Protein AF-A0A353XYI6-F1 (afdb_monomer)

Structure (mmCIF, N/CA/C/O backbone):
data_AF-A0A353XYI6-F1
#
_entry.id   AF-A0A353XYI6-F1
#
loop_
_atom_site.group_PDB
_atom_site.id
_atom_site.type_symbol
_atom_site.label_atom_id
_atom_site.label_alt_id
_atom_site.label_comp_id
_atom_site.label_asym_id
_atom_site.label_entity_id
_atom_site.label_seq_id
_atom_site.pdbx_PDB_ins_code
_atom_site.Cartn_x
_atom_site.Cartn_y
_atom_site.Cartn_z
_atom_site.occupancy
_atom_site.B_iso_or_equiv
_atom_site.auth_seq_id
_atom_site.auth_comp_id
_atom_site.auth_asym_id
_atom_site.auth_atom_id
_atom_site.pdbx_PDB_model_num
ATOM 1 N N . VAL A 1 1 ? -16.295 -18.634 1.063 1.00 81.50 1 VAL A N 1
ATOM 2 C CA . VAL A 1 1 ? -17.727 -18.515 0.695 1.00 81.50 1 VAL A CA 1
ATOM 3 C C . VAL A 1 1 ? -18.170 -17.092 0.976 1.00 81.50 1 VAL A C 1
ATOM 5 O O . VAL A 1 1 ? -17.756 -16.551 1.992 1.00 81.50 1 VAL A O 1
ATOM 8 N N . GLY A 1 2 ? -18.954 -16.485 0.087 1.00 90.31 2 GLY A N 1
ATOM 9 C CA . GLY A 1 2 ? -19.609 -15.200 0.331 1.00 90.31 2 GLY A CA 1
ATOM 10 C C . GLY A 1 2 ? -21.108 -15.347 0.097 1.00 90.31 2 GLY A C 1
ATOM 11 O O . GLY A 1 2 ? -21.505 -15.998 -0.867 1.00 90.31 2 GLY A O 1
ATOM 12 N N . VAL A 1 3 ? -21.924 -14.779 0.985 1.00 91.31 3 VAL A N 1
ATOM 13 C CA . VAL A 1 3 ? -23.389 -14.780 0.870 1.00 91.31 3 VAL A CA 1
ATOM 14 C C . VAL A 1 3 ? -23.847 -13.362 0.584 1.00 91.31 3 VAL A C 1
ATOM 16 O O . VAL A 1 3 ? -23.466 -12.422 1.280 1.00 91.31 3 VAL A O 1
ATOM 19 N N . TRP A 1 4 ? -24.685 -13.215 -0.432 1.00 89.81 4 TRP A N 1
ATOM 20 C CA . TRP A 1 4 ? -25.329 -11.955 -0.760 1.00 89.81 4 TRP A CA 1
ATOM 21 C C . TRP A 1 4 ? -26.834 -12.171 -0.855 1.00 89.81 4 TRP A C 1
ATOM 23 O O . TRP A 1 4 ? -27.295 -13.144 -1.451 1.00 89.81 4 TRP A O 1
ATOM 33 N N . VAL A 1 5 ? -27.597 -11.248 -0.271 1.00 87.94 5 VAL A N 1
ATOM 34 C CA . VAL A 1 5 ? -29.059 -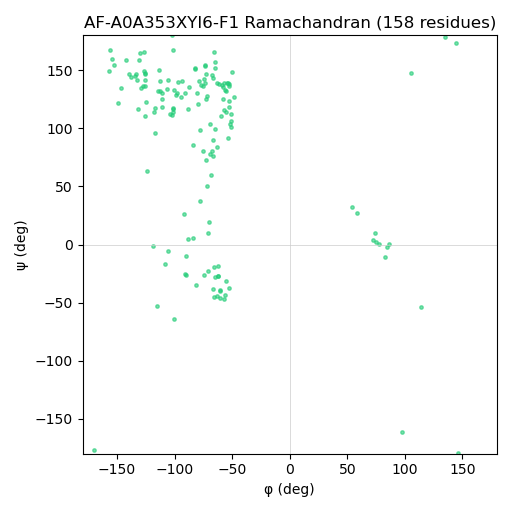11.251 -0.324 1.00 87.94 5 VAL A CA 1
ATOM 35 C C . VAL A 1 5 ? -29.517 -9.857 -0.716 1.00 87.94 5 VAL A C 1
ATOM 37 O O . VAL A 1 5 ? -29.292 -8.888 0.005 1.00 87.94 5 VAL A O 1
ATOM 40 N N . GLY A 1 6 ? -30.167 -9.743 -1.869 1.00 87.12 6 GLY A N 1
ATOM 41 C CA . GLY A 1 6 ? -30.616 -8.459 -2.386 1.00 87.12 6 GLY A CA 1
ATOM 42 C C . GLY A 1 6 ? -31.532 -8.606 -3.589 1.00 87.12 6 GLY A C 1
ATOM 43 O O . GLY A 1 6 ? -31.922 -9.710 -3.971 1.00 87.12 6 GLY A O 1
ATOM 44 N N . ARG A 1 7 ? -31.936 -7.471 -4.164 1.00 83.88 7 ARG A N 1
ATOM 45 C CA . ARG A 1 7 ? -32.665 -7.477 -5.434 1.00 83.88 7 ARG A CA 1
ATOM 46 C C . ARG A 1 7 ? -31.672 -7.684 -6.578 1.00 83.88 7 ARG A C 1
ATOM 48 O O . ARG A 1 7 ? -30.617 -7.052 -6.551 1.00 83.88 7 ARG A O 1
ATOM 55 N N . PRO A 1 8 ? -32.016 -8.470 -7.610 1.00 87.94 8 PRO A N 1
ATOM 56 C CA . PRO A 1 8 ? -31.135 -8.673 -8.760 1.00 87.94 8 PRO A CA 1
ATOM 57 C C . PRO A 1 8 ? -30.848 -7.376 -9.537 1.00 87.94 8 PRO A C 1
ATOM 59 O O . PRO A 1 8 ? -29.864 -7.310 -10.260 1.00 87.94 8 PRO A O 1
ATOM 62 N N . ASP A 1 9 ? -31.673 -6.335 -9.368 1.00 87.75 9 ASP A N 1
ATOM 63 C CA . ASP A 1 9 ? -31.487 -5.012 -9.979 1.00 87.75 9 ASP A CA 1
ATOM 64 C C . ASP A 1 9 ? -30.628 -4.040 -9.144 1.00 87.75 9 ASP A C 1
ATOM 66 O O . ASP A 1 9 ? -30.508 -2.871 -9.504 1.00 87.75 9 ASP A O 1
ATOM 70 N N . GLY A 1 10 ? -30.063 -4.484 -8.015 1.00 78.62 10 GLY A N 1
ATOM 71 C CA . GLY A 1 10 ? -29.143 -3.692 -7.191 1.00 78.62 10 GLY A CA 1
ATOM 72 C C . GLY A 1 10 ? -29.778 -2.549 -6.387 1.00 78.62 10 GLY A C 1
ATOM 73 O O . GLY A 1 10 ? -29.062 -1.810 -5.714 1.00 78.62 10 GLY A O 1
ATOM 74 N N . LYS A 1 11 ? -31.106 -2.381 -6.413 1.00 83.31 11 LYS A N 1
ATOM 75 C CA . LYS A 1 11 ? -31.780 -1.317 -5.650 1.00 83.31 11 LYS A CA 1
ATOM 76 C C . LYS A 1 11 ? -31.802 -1.608 -4.148 1.00 83.31 11 LYS A C 1
ATOM 78 O O . LYS A 1 11 ? -31.977 -2.753 -3.724 1.00 83.31 11 LYS A O 1
ATOM 83 N N . SER A 1 12 ? -31.730 -0.543 -3.346 1.00 77.56 12 SER A N 1
ATOM 84 C CA . SER A 1 12 ? -31.816 -0.615 -1.884 1.00 77.56 12 SER A CA 1
ATOM 85 C C . SER A 1 12 ? -33.112 -1.275 -1.405 1.00 77.56 12 SER A C 1
ATOM 87 O O . SER A 1 12 ? -34.200 -0.997 -1.916 1.00 77.56 12 SER A O 1
ATOM 89 N N . ARG A 1 13 ? -32.998 -2.118 -0.372 1.00 80.81 13 ARG A N 1
ATOM 90 C CA . ARG A 1 13 ? -34.124 -2.697 0.376 1.00 80.81 13 ARG A CA 1
ATOM 91 C C . ARG A 1 13 ? -34.051 -2.220 1.832 1.00 80.81 13 ARG A C 1
ATOM 93 O O . ARG A 1 13 ? -33.308 -2.808 2.617 1.00 80.81 13 ARG A O 1
ATOM 100 N N . PRO A 1 14 ? -34.781 -1.159 2.207 1.00 80.44 14 PRO A N 1
ATOM 101 C CA . PRO A 1 14 ? -34.821 -0.690 3.591 1.00 80.44 14 PRO A CA 1
ATOM 102 C C . PRO A 1 14 ? -35.195 -1.827 4.556 1.00 80.44 14 PRO A C 1
ATOM 104 O O . PRO A 1 14 ? -36.041 -2.662 4.233 1.00 80.44 14 PRO A O 1
ATOM 107 N N . GLY A 1 15 ? -34.525 -1.893 5.708 1.00 81.12 15 GLY A N 1
ATOM 108 C CA . GLY A 1 15 ? -34.733 -2.939 6.721 1.00 81.12 15 GLY A CA 1
ATOM 109 C C . GLY A 1 15 ? -34.155 -4.321 6.385 1.00 81.12 15 GLY A C 1
ATOM 110 O O . GLY A 1 15 ? -34.337 -5.245 7.164 1.00 81.12 15 GLY A O 1
ATOM 111 N N . ASN A 1 16 ? -33.471 -4.484 5.247 1.00 81.94 16 ASN A N 1
ATOM 112 C CA . ASN A 1 16 ? -32.814 -5.736 4.853 1.00 81.94 16 ASN A CA 1
ATOM 113 C C . ASN A 1 16 ? -31.328 -5.480 4.591 1.00 81.94 16 ASN A C 1
ATOM 115 O O . ASN A 1 16 ? -30.855 -5.583 3.456 1.00 81.94 16 ASN A O 1
ATOM 119 N N . ALA A 1 17 ? -30.598 -5.075 5.629 1.00 84.50 17 ALA A N 1
ATOM 120 C CA . ALA A 1 17 ? -29.159 -4.906 5.518 1.00 84.50 17 ALA A CA 1
ATOM 121 C C . ALA A 1 17 ? -28.463 -6.273 5.471 1.00 84.50 17 ALA A C 1
ATOM 123 O O . ALA A 1 17 ? -28.946 -7.263 6.024 1.00 84.50 17 ALA A O 1
ATOM 124 N N . GLY A 1 18 ? -27.277 -6.321 4.857 1.00 84.75 18 GLY A N 1
ATOM 125 C CA . GLY A 1 18 ? -26.467 -7.542 4.817 1.00 84.75 18 GLY A CA 1
ATOM 126 C C . GLY A 1 18 ? -26.174 -8.103 6.213 1.00 84.75 18 GLY A C 1
ATOM 127 O O . GLY A 1 18 ? -26.146 -9.316 6.381 1.00 84.75 18 GLY A O 1
ATOM 128 N N . ARG A 1 19 ? -26.058 -7.231 7.224 1.00 86.25 19 ARG A N 1
ATOM 129 C CA . ARG A 1 19 ? -25.893 -7.615 8.632 1.00 86.25 19 ARG A CA 1
ATOM 130 C C . ARG A 1 19 ? -27.062 -8.438 9.174 1.00 86.25 19 ARG A C 1
ATOM 132 O O . ARG A 1 19 ? -26.828 -9.370 9.931 1.00 86.25 19 ARG A O 1
ATOM 139 N N . ASP A 1 20 ? -28.287 -8.094 8.800 1.00 88.62 20 ASP A N 1
ATOM 140 C CA . ASP A 1 20 ? -29.487 -8.689 9.394 1.00 88.62 20 ASP A CA 1
ATOM 141 C C . ASP A 1 20 ? -29.948 -9.929 8.622 1.00 88.62 20 ASP A C 1
ATOM 143 O O . ASP A 1 20 ? -30.601 -10.802 9.184 1.00 88.62 20 ASP A O 1
ATOM 147 N N . VAL A 1 21 ? -29.602 -10.014 7.331 1.00 91.00 21 VAL A N 1
ATOM 148 C CA . VAL A 1 21 ? -30.107 -11.063 6.433 1.00 91.00 21 VAL A CA 1
ATOM 149 C C . VAL A 1 21 ? -29.003 -11.987 5.927 1.00 91.00 21 VAL A C 1
ATOM 151 O O . VAL A 1 21 ? -29.114 -13.203 6.039 1.00 91.00 21 VAL A O 1
ATOM 154 N N . ALA A 1 22 ? -27.930 -11.437 5.356 1.00 93.06 22 ALA A N 1
ATOM 155 C CA . ALA A 1 22 ? -26.883 -12.246 4.732 1.00 93.06 22 ALA A CA 1
ATOM 156 C C . ALA A 1 22 ? -25.886 -12.816 5.755 1.00 93.06 22 ALA A C 1
ATOM 158 O O . ALA A 1 22 ? -25.406 -13.932 5.573 1.00 93.06 22 ALA A O 1
ATOM 159 N N . ALA A 1 23 ? -25.579 -12.075 6.826 1.00 94.06 23 ALA A N 1
ATOM 160 C CA . ALA A 1 23 ? -24.582 -12.483 7.813 1.00 94.06 23 ALA A CA 1
ATOM 161 C C . ALA A 1 23 ? -24.982 -13.739 8.612 1.00 94.06 23 ALA A C 1
ATOM 163 O O . ALA A 1 23 ? -24.141 -14.630 8.698 1.00 94.06 23 ALA A O 1
ATOM 164 N N . PRO A 1 24 ? -26.224 -13.891 9.122 1.00 92.88 24 PRO A N 1
ATOM 165 C CA . PRO A 1 24 ? -26.633 -15.126 9.797 1.00 92.88 24 PRO A CA 1
ATOM 166 C C . PRO A 1 24 ? -26.478 -16.359 8.897 1.00 92.88 24 PRO A C 1
ATOM 168 O O . PRO A 1 24 ? -25.827 -17.321 9.285 1.00 92.88 24 PRO A O 1
ATOM 171 N N . LEU A 1 25 ? -26.945 -16.272 7.645 1.00 93.00 25 LEU A N 1
ATOM 172 C CA . LEU A 1 25 ? -26.813 -17.353 6.661 1.00 93.00 25 LEU A CA 1
ATOM 173 C C . LEU A 1 25 ? -25.351 -17.701 6.361 1.00 93.00 25 LEU A C 1
ATOM 175 O O . LEU A 1 25 ? -25.008 -18.867 6.186 1.00 93.00 25 LEU A O 1
ATOM 179 N N . LEU A 1 26 ? -24.478 -16.692 6.275 1.00 94.50 26 LEU A N 1
ATOM 180 C CA . LEU A 1 26 ? -23.047 -16.922 6.114 1.00 94.50 26 LEU A CA 1
ATOM 181 C C . LEU A 1 26 ? -22.490 -17.711 7.301 1.00 94.50 26 LEU A C 1
ATOM 183 O O . LEU A 1 26 ? -21.746 -18.660 7.072 1.00 94.50 26 LEU A O 1
ATOM 187 N N . PHE A 1 27 ? -22.832 -17.333 8.536 1.00 92.12 27 PHE A N 1
ATOM 188 C CA . PHE A 1 27 ? -22.342 -18.016 9.733 1.00 92.12 27 PHE A CA 1
ATOM 189 C C . PHE A 1 27 ? -22.823 -19.464 9.801 1.00 92.12 27 PHE A C 1
ATOM 191 O O . PHE A 1 27 ? -21.981 -20.337 9.992 1.00 92.12 27 PHE A O 1
ATOM 198 N N . ASP A 1 28 ? -24.100 -19.722 9.512 1.00 93.81 28 ASP A N 1
ATOM 199 C CA . ASP A 1 28 ? -24.642 -21.083 9.428 1.00 93.81 28 ASP A CA 1
ATOM 200 C C . ASP A 1 28 ? -23.852 -21.928 8.414 1.00 93.81 28 ASP A C 1
ATOM 202 O O . ASP A 1 28 ? -23.470 -23.060 8.689 1.00 93.81 28 ASP A O 1
ATOM 206 N N . ILE A 1 29 ? -23.529 -21.370 7.239 1.00 92.25 29 ILE A N 1
ATOM 207 C CA . ILE A 1 29 ? -22.743 -22.079 6.216 1.00 92.25 29 ILE A CA 1
ATOM 208 C C . ILE A 1 29 ? -21.30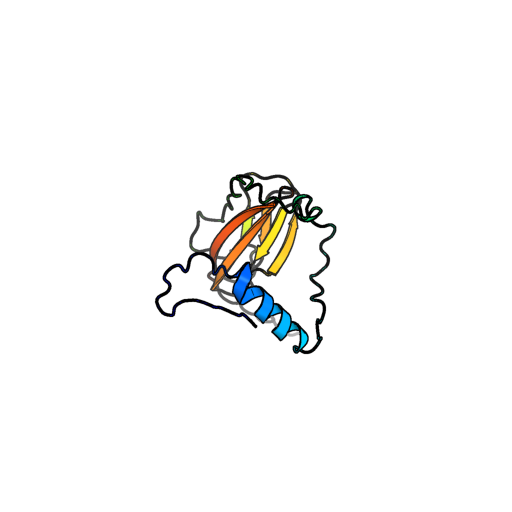6 -22.335 6.683 1.00 92.25 29 ILE A C 1
ATOM 210 O O . ILE A 1 29 ? -20.747 -23.392 6.384 1.00 92.25 29 ILE A O 1
ATOM 214 N N . LEU A 1 30 ? -20.694 -21.385 7.397 1.00 89.75 30 LEU A N 1
ATOM 215 C CA . LEU A 1 30 ? -19.334 -21.540 7.914 1.00 89.75 30 LEU A CA 1
ATOM 216 C C . LEU A 1 30 ? -19.221 -22.705 8.911 1.00 89.75 30 LEU A C 1
ATOM 218 O O . LEU A 1 30 ? -18.147 -23.298 8.979 1.00 89.75 30 LEU A O 1
ATOM 222 N N . GLU A 1 31 ? -20.293 -23.072 9.623 1.00 89.56 31 GLU A N 1
ATOM 223 C CA . GLU A 1 31 ? -20.310 -2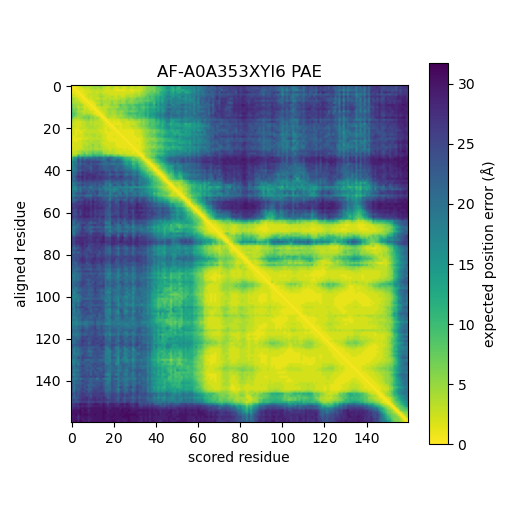4.241 10.522 1.00 89.56 31 GLU A CA 1
ATOM 224 C C . GLU A 1 31 ? -20.144 -25.574 9.778 1.00 89.56 31 GLU A C 1
ATOM 226 O O . GLU A 1 31 ? -19.601 -26.531 10.330 1.00 89.56 31 GLU A O 1
ATOM 231 N N . PHE A 1 32 ? -20.565 -25.638 8.512 1.00 90.56 32 PHE A N 1
ATOM 232 C CA . PHE A 1 32 ? -20.453 -26.839 7.678 1.00 90.56 32 PHE A CA 1
ATOM 233 C C . PHE A 1 32 ? -19.147 -26.915 6.886 1.00 90.56 32 PHE A C 1
ATOM 235 O O . PHE A 1 32 ? -18.859 -27.944 6.269 1.00 90.56 32 PHE A O 1
ATOM 242 N N . LEU A 1 33 ? -18.357 -25.839 6.856 1.00 86.38 33 LEU A N 1
ATOM 243 C CA . LEU A 1 33 ? -17.072 -25.861 6.170 1.00 86.38 33 LEU A CA 1
ATOM 244 C C . LEU A 1 33 ? -16.046 -26.654 6.992 1.00 86.38 33 LEU A C 1
ATOM 246 O O . LEU A 1 33 ? -16.032 -26.560 8.221 1.00 86.38 33 LEU A O 1
ATOM 250 N N . PRO A 1 34 ? -15.155 -27.423 6.337 1.00 81.69 34 PRO A N 1
ATOM 251 C CA . PRO A 1 34 ? -14.113 -28.155 7.039 1.00 81.69 34 PRO A CA 1
ATOM 252 C C . PRO A 1 34 ? -13.290 -27.194 7.901 1.00 81.69 34 PRO A C 1
ATOM 254 O O . PRO A 1 34 ? -12.832 -26.151 7.435 1.00 81.69 34 PRO A O 1
ATOM 257 N N . SER A 1 35 ? -13.06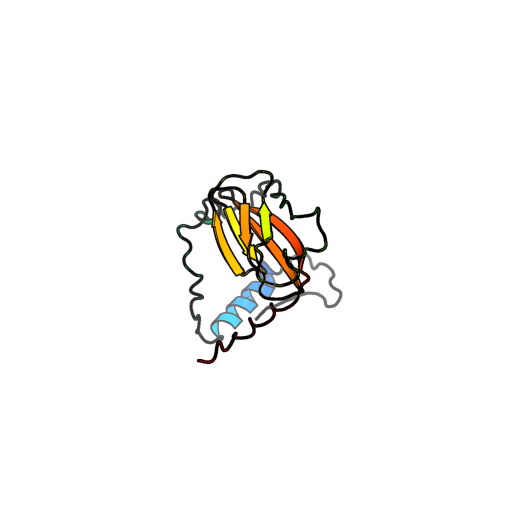4 -27.571 9.160 1.00 67.81 35 SER A N 1
ATOM 258 C CA . SER A 1 35 ? -12.366 -26.779 10.183 1.00 67.81 35 SER A CA 1
ATOM 259 C C . SER A 1 35 ? -10.857 -26.631 9.943 1.00 67.81 35 SER A C 1
ATOM 261 O O . SER A 1 35 ? -10.115 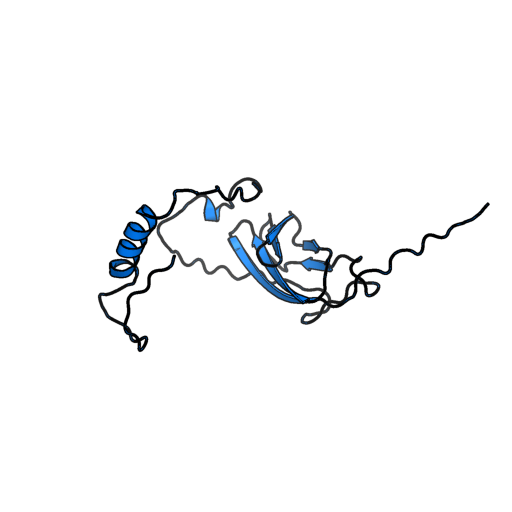-26.261 10.855 1.00 67.81 35 SER A O 1
ATOM 263 N N . GLY A 1 36 ? -10.403 -26.852 8.706 1.00 60.88 36 GLY A N 1
ATOM 264 C CA . GLY A 1 36 ? -9.058 -26.585 8.217 1.00 60.88 36 GLY A CA 1
ATOM 265 C C . GLY A 1 36 ? -8.778 -25.088 8.143 1.00 60.88 36 GLY A C 1
ATOM 266 O O . GLY A 1 36 ? -8.457 -24.553 7.088 1.00 60.88 36 GLY A O 1
ATOM 267 N N . ARG A 1 37 ? -8.866 -24.396 9.281 1.00 57.84 37 ARG A N 1
ATOM 268 C CA . ARG A 1 37 ? -8.019 -23.239 9.528 1.00 57.84 37 ARG A CA 1
ATOM 269 C C . ARG A 1 37 ? -6.613 -23.793 9.663 1.00 57.84 37 ARG A C 1
ATOM 271 O O . ARG A 1 37 ? -6.106 -23.968 10.770 1.00 57.84 37 ARG A O 1
ATOM 278 N N . GLU A 1 38 ? -5.974 -24.053 8.531 1.00 57.53 38 GLU A N 1
ATOM 279 C CA . GLU A 1 38 ? -4.552 -23.783 8.467 1.00 57.53 38 GLU A CA 1
ATOM 280 C C . GLU A 1 38 ? -4.451 -22.337 8.938 1.00 57.53 38 GLU A C 1
ATOM 282 O O . GLU A 1 38 ? -4.958 -21.419 8.287 1.00 57.53 38 GLU A O 1
ATOM 287 N N . ARG A 1 39 ? -4.014 -22.139 10.191 1.00 52.38 39 ARG A N 1
ATOM 288 C CA . ARG A 1 39 ? -3.737 -20.789 10.655 1.00 52.38 39 ARG A CA 1
ATOM 289 C C . ARG A 1 39 ? -2.761 -20.296 9.616 1.00 52.38 39 ARG A C 1
ATOM 291 O O . ARG A 1 39 ? -1.673 -20.856 9.527 1.00 52.38 39 ARG A O 1
ATOM 298 N N . MET A 1 40 ? -3.166 -19.301 8.833 1.00 48.84 40 MET A N 1
ATOM 299 C CA . MET A 1 40 ? -2.204 -18.463 8.154 1.00 48.84 40 MET A CA 1
ATOM 300 C C . MET A 1 40 ? -1.262 -18.029 9.264 1.00 48.84 40 MET A C 1
ATOM 302 O O . MET A 1 40 ? -1.601 -17.193 10.104 1.00 48.84 40 MET A O 1
ATOM 306 N N . THR A 1 41 ? -0.107 -18.675 9.330 1.00 52.75 41 THR A N 1
ATOM 307 C CA . THR A 1 41 ? 1.049 -18.134 10.001 1.00 52.75 41 THR A CA 1
ATOM 308 C C . THR A 1 41 ? 1.442 -16.980 9.109 1.00 52.75 41 THR A C 1
ATOM 310 O O . THR A 1 41 ? 2.326 -17.105 8.267 1.00 52.75 41 THR A O 1
ATOM 313 N N . ALA A 1 42 ? 0.708 -15.870 9.234 1.00 56.03 42 ALA A N 1
ATOM 314 C CA . ALA A 1 42 ? 1.250 -14.592 8.844 1.00 56.03 42 ALA A CA 1
ATOM 315 C C . ALA A 1 42 ? 2.628 -14.553 9.511 1.00 56.03 42 ALA A C 1
ATOM 317 O O . ALA A 1 42 ? 2.711 -14.873 10.709 1.00 56.03 42 ALA A O 1
ATOM 318 N N . PRO A 1 43 ? 3.710 -14.294 8.761 1.00 57.44 43 PRO A N 1
ATOM 319 C CA . PRO A 1 43 ? 5.010 -14.180 9.385 1.00 57.44 43 PRO A CA 1
ATOM 320 C C . PRO A 1 43 ? 4.857 -13.162 10.520 1.00 57.44 43 PRO A C 1
ATOM 322 O O . PRO A 1 43 ? 4.305 -12.078 10.332 1.00 57.44 43 PRO A O 1
ATOM 325 N N . TRP A 1 44 ? 5.191 -13.572 11.740 1.00 56.06 44 TRP A N 1
ATOM 326 C CA . TRP A 1 44 ? 5.017 -12.723 12.910 1.00 56.06 44 TRP A CA 1
ATOM 327 C C . TRP A 1 44 ? 6.032 -11.582 12.811 1.00 56.06 44 TRP A C 1
ATOM 329 O O . TRP A 1 44 ? 7.214 -11.787 13.068 1.00 56.06 44 TRP A O 1
ATOM 339 N N . TYR A 1 45 ? 5.579 -10.386 12.432 1.00 61.25 45 TYR A N 1
ATOM 340 C CA . TYR A 1 45 ? 6.427 -9.193 12.283 1.00 61.25 45 TYR A CA 1
ATOM 341 C C . TYR A 1 45 ? 6.508 -8.334 13.563 1.00 61.25 45 TYR A C 1
ATOM 343 O O . TYR A 1 45 ? 6.781 -7.141 13.496 1.00 61.25 45 TYR A O 1
ATOM 351 N N . GLY A 1 46 ? 6.310 -8.931 14.742 1.00 65.69 46 GLY A N 1
ATOM 352 C CA . GLY A 1 46 ? 6.308 -8.225 16.029 1.00 65.69 46 GLY A CA 1
ATOM 353 C C . GLY A 1 46 ? 4.902 -7.874 16.518 1.00 65.69 46 GLY A C 1
ATOM 354 O O . GLY A 1 46 ? 3.918 -8.489 16.105 1.00 65.69 46 GLY A O 1
ATOM 355 N N . ASP A 1 47 ? 4.807 -6.925 17.448 1.00 67.12 47 ASP A N 1
ATOM 356 C CA . ASP A 1 47 ? 3.519 -6.530 18.017 1.00 67.12 47 ASP A CA 1
ATOM 357 C C . ASP A 1 47 ? 2.628 -5.832 16.984 1.00 67.12 47 ASP A C 1
ATOM 359 O O . ASP A 1 47 ? 3.094 -5.011 16.193 1.00 67.12 47 ASP A O 1
ATOM 363 N N . ALA A 1 48 ? 1.315 -6.056 17.088 1.00 63.81 48 ALA A N 1
ATOM 364 C CA . ALA A 1 48 ? 0.336 -5.304 16.315 1.00 63.81 48 ALA A CA 1
ATOM 365 C C . ALA A 1 48 ? 0.544 -3.779 16.492 1.00 63.81 48 ALA A C 1
ATOM 367 O O . ALA A 1 48 ? 0.746 -3.318 17.630 1.00 63.81 48 ALA A O 1
ATOM 368 N N . PRO A 1 49 ? 0.474 -2.984 15.404 1.00 66.62 49 PRO A N 1
ATOM 369 C CA . PRO A 1 49 ? 0.441 -1.525 15.477 1.00 66.62 49 PRO A CA 1
ATOM 370 C C . PRO A 1 49 ? -0.623 -1.047 16.467 1.00 66.62 49 PRO A C 1
ATOM 372 O O . PRO A 1 49 ? -1.657 -1.696 16.627 1.00 66.62 49 PRO A O 1
ATOM 375 N N . GLN A 1 50 ? -0.393 0.091 17.129 1.00 64.00 50 GLN A N 1
ATOM 376 C CA . GLN A 1 50 ? -1.253 0.581 18.221 1.00 64.00 50 GLN A CA 1
ATOM 377 C C . GLN A 1 50 ? -2.736 0.661 17.821 1.00 64.00 50 GLN A C 1
ATOM 379 O O . GLN A 1 50 ? -3.602 0.290 18.608 1.00 64.00 50 GLN A O 1
ATOM 384 N N . ALA A 1 51 ? -3.023 1.051 16.577 1.00 59.94 51 ALA A N 1
ATOM 385 C CA . ALA A 1 51 ? -4.385 1.134 16.047 1.00 59.94 51 ALA A CA 1
ATOM 386 C C . ALA A 1 51 ? -5.113 -0.221 15.930 1.00 59.94 51 ALA A C 1
ATOM 388 O O . ALA A 1 51 ? -6.333 -0.246 15.848 1.00 59.94 51 ALA A O 1
ATOM 389 N N . LEU A 1 52 ? -4.381 -1.339 15.921 1.00 66.19 52 LEU A N 1
ATOM 390 C CA . LEU A 1 52 ? -4.925 -2.700 15.834 1.00 66.19 52 LEU A CA 1
ATOM 391 C C . LEU A 1 52 ? -4.865 -3.450 17.172 1.00 66.19 52 LEU A C 1
ATOM 393 O O . LEU A 1 52 ? -5.392 -4.557 17.275 1.00 66.19 52 LEU A O 1
ATOM 397 N N . ARG A 1 53 ? -4.242 -2.869 18.209 1.00 63.16 53 ARG A N 1
ATOM 398 C CA . ARG A 1 53 ? -4.222 -3.451 19.564 1.00 63.16 53 ARG A CA 1
ATOM 399 C C . ARG A 1 53 ? -5.585 -3.368 20.251 1.00 63.16 53 ARG A C 1
ATOM 401 O O . ARG A 1 53 ? -5.860 -4.163 21.146 1.00 63.16 53 ARG A O 1
ATOM 408 N N . TYR A 1 54 ? -6.434 -2.442 19.811 1.00 56.75 54 TYR A N 1
ATOM 409 C CA . TYR A 1 54 ? -7.769 -2.226 20.347 1.00 56.75 54 TYR A CA 1
ATOM 410 C C . TYR A 1 54 ? -8.790 -2.301 19.211 1.00 56.75 54 TYR A C 1
ATOM 412 O O . TYR A 1 54 ? -8.855 -1.420 18.360 1.00 56.75 54 TYR A O 1
ATOM 420 N N . PHE A 1 55 ? -9.610 -3.352 19.2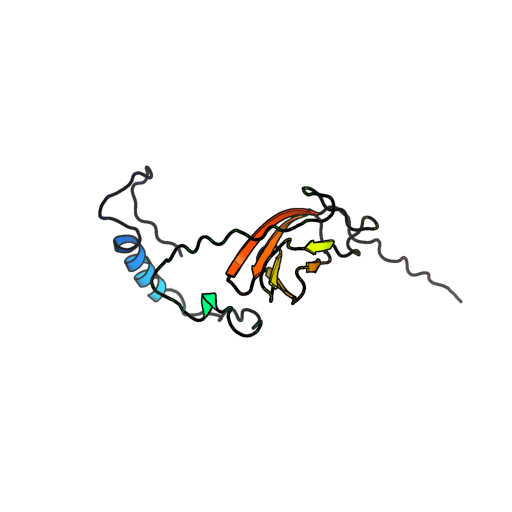04 1.00 49.00 55 PHE A N 1
ATOM 421 C CA . PHE A 1 55 ? -10.859 -3.351 18.443 1.00 49.00 55 PHE A CA 1
ATOM 422 C C . PHE A 1 55 ? -11.867 -2.477 19.197 1.00 49.00 55 PHE A C 1
ATOM 424 O O . PHE A 1 55 ? -12.701 -2.987 19.945 1.00 49.00 55 PHE A O 1
ATOM 431 N N . GLU A 1 56 ? -11.777 -1.154 19.053 1.00 53.66 56 GLU A N 1
ATOM 432 C CA . GLU A 1 56 ? -12.872 -0.297 19.499 1.00 53.66 56 GLU A CA 1
ATOM 433 C C . GLU A 1 56 ? -14.044 -0.458 18.528 1.00 53.66 56 GLU A C 1
ATOM 435 O O . GLU A 1 56 ? -13.922 -0.287 17.318 1.00 53.66 56 GLU A O 1
ATOM 440 N N . THR A 1 57 ? -15.215 -0.805 19.058 1.00 52.06 57 THR A N 1
ATOM 441 C CA . THR A 1 57 ? -16.460 -0.972 18.291 1.00 52.06 57 THR A CA 1
ATOM 442 C C . THR A 1 57 ? -17.042 0.353 17.779 1.00 52.06 57 THR A C 1
ATOM 444 O O . THR A 1 57 ? -18.175 0.386 17.300 1.00 52.06 57 THR A O 1
ATOM 447 N N . GLY A 1 58 ? -16.295 1.451 17.891 1.00 47.72 58 GLY A N 1
ATOM 448 C CA . GLY A 1 58 ? -16.623 2.752 17.335 1.00 47.72 58 GLY A CA 1
ATOM 449 C C . GLY A 1 58 ? -15.770 3.004 16.103 1.00 47.72 58 GLY A C 1
ATOM 450 O O . GLY A 1 58 ? -14.563 3.192 16.210 1.00 47.72 58 GLY A O 1
ATOM 451 N N . VAL A 1 59 ? -16.396 3.040 14.927 1.00 46.81 59 VAL A N 1
ATOM 452 C CA . VAL A 1 59 ? -15.765 3.593 13.725 1.00 46.81 59 VAL A CA 1
ATOM 453 C C . VAL A 1 59 ? -15.716 5.113 13.893 1.00 46.81 59 VAL A C 1
ATOM 455 O O . VAL A 1 59 ? -16.478 5.852 13.277 1.00 46.81 59 VAL A O 1
ATOM 458 N N . GLU A 1 60 ? -14.836 5.593 14.768 1.00 49.81 60 GLU A N 1
ATOM 459 C CA . GLU A 1 60 ? -14.296 6.939 14.638 1.00 49.81 60 GLU A CA 1
ATOM 460 C C . GLU A 1 60 ? -13.496 6.903 13.339 1.00 49.81 60 GLU A C 1
ATOM 462 O O . GLU A 1 60 ? -12.402 6.340 13.268 1.00 49.81 60 GLU A O 1
ATOM 467 N N . HIS A 1 61 ? -14.104 7.411 12.268 1.00 49.66 61 HIS A N 1
ATOM 468 C CA . HIS A 1 61 ? -13.478 7.577 10.965 1.00 49.66 61 HIS A CA 1
ATOM 469 C C . HIS A 1 61 ? -12.382 8.634 11.142 1.00 49.66 61 HIS A C 1
ATOM 471 O O . HIS A 1 61 ? -12.561 9.809 10.823 1.00 49.66 61 HIS A O 1
ATOM 477 N N . ARG A 1 62 ? -11.258 8.244 11.753 1.00 53.78 62 ARG A N 1
ATOM 478 C CA . ARG A 1 62 ? -10.103 9.114 11.910 1.00 53.78 62 ARG A CA 1
ATOM 479 C C . ARG A 1 62 ? -9.746 9.536 10.494 1.00 53.78 62 ARG A C 1
ATOM 481 O O . ARG A 1 62 ? -9.446 8.685 9.660 1.00 53.78 62 ARG A O 1
ATOM 488 N N . SER A 1 63 ? -9.854 10.832 10.199 1.00 50.59 63 SER A N 1
ATOM 489 C CA . SER A 1 63 ? -9.338 11.405 8.956 1.00 50.59 63 SER A CA 1
ATOM 490 C C . SER A 1 63 ? -7.827 11.219 8.964 1.00 50.59 63 SER A C 1
ATOM 492 O O . SER A 1 63 ? -7.065 12.073 9.414 1.00 50.59 63 SER A O 1
ATOM 494 N N . LEU A 1 64 ? -7.402 10.038 8.538 1.00 65.19 64 LEU A N 1
ATOM 495 C CA . LEU A 1 64 ? -6.024 9.675 8.315 1.00 65.19 64 LEU A CA 1
ATOM 496 C C . LEU A 1 64 ? -5.670 10.310 6.977 1.00 65.19 64 LEU A C 1
ATOM 498 O O . LEU A 1 64 ? -6.041 9.797 5.925 1.00 65.19 64 LEU A O 1
ATOM 502 N N . VAL A 1 65 ? -5.017 11.474 7.015 1.00 78.75 65 VAL A N 1
ATOM 503 C CA . VAL A 1 65 ? -4.379 12.019 5.813 1.00 78.75 65 VAL A CA 1
ATOM 504 C C . VAL A 1 65 ? -3.470 10.910 5.268 1.00 78.75 65 VAL A C 1
ATOM 506 O O . VAL A 1 65 ? -2.586 10.466 6.010 1.00 78.75 65 VAL A O 1
ATOM 509 N N . PRO A 1 66 ? -3.708 10.410 4.041 1.00 85.69 66 PRO A N 1
ATOM 510 C CA . PRO A 1 66 ? -2.987 9.256 3.532 1.00 85.69 66 PRO A CA 1
ATOM 511 C C . PRO A 1 66 ? -1.518 9.604 3.322 1.00 85.69 66 PRO A C 1
ATOM 513 O O . PRO A 1 66 ? -1.174 10.712 2.892 1.00 85.69 66 PRO A O 1
ATOM 516 N N . LEU A 1 67 ? -0.656 8.634 3.601 1.00 90.44 67 LEU A N 1
ATOM 517 C CA . LEU A 1 67 ? 0.768 8.742 3.332 1.00 90.44 67 LEU A CA 1
ATOM 518 C C . LEU A 1 67 ? 0.982 8.870 1.820 1.00 90.44 67 LEU A C 1
ATOM 520 O O . LEU A 1 67 ? 0.335 8.189 1.025 1.00 90.44 67 LEU A O 1
ATOM 524 N N . GLN A 1 68 ? 1.901 9.742 1.414 1.00 92.94 68 GLN A N 1
ATOM 525 C CA . GLN A 1 68 ? 2.238 9.926 0.004 1.00 92.94 68 GLN A CA 1
ATOM 526 C C . GLN A 1 68 ? 3.541 9.191 -0.293 1.00 92.94 68 GLN A C 1
ATOM 528 O O . GLN A 1 68 ? 4.595 9.552 0.239 1.00 92.94 68 GLN A O 1
ATOM 533 N N . ILE A 1 69 ? 3.457 8.154 -1.129 1.00 92.44 69 ILE A N 1
ATOM 534 C CA . ILE A 1 69 ? 4.629 7.412 -1.597 1.00 92.44 69 ILE A CA 1
ATOM 535 C C . ILE A 1 69 ? 5.290 8.208 -2.722 1.00 92.44 69 ILE A C 1
ATOM 537 O O . ILE A 1 69 ? 4.692 8.455 -3.769 1.00 92.44 69 ILE A O 1
ATOM 541 N N . THR A 1 70 ? 6.554 8.557 -2.525 1.00 92.81 70 THR A N 1
ATOM 542 C CA . THR A 1 70 ? 7.422 9.095 -3.566 1.00 92.81 70 THR A CA 1
ATOM 543 C C . THR A 1 70 ? 8.106 7.939 -4.285 1.00 92.81 70 THR A C 1
ATOM 545 O O . THR A 1 70 ? 8.895 7.188 -3.703 1.00 92.81 70 THR A O 1
ATOM 548 N N . VAL A 1 71 ? 7.796 7.819 -5.572 1.00 85.50 71 VAL A N 1
ATOM 549 C CA . VAL A 1 71 ? 8.338 6.809 -6.483 1.00 85.50 71 VAL A CA 1
ATOM 550 C C . VAL A 1 71 ? 9.559 7.381 -7.222 1.00 85.50 71 VAL A C 1
ATOM 552 O O . VAL A 1 71 ? 9.526 8.552 -7.620 1.00 85.50 71 VAL A O 1
ATOM 555 N N . PRO A 1 72 ? 10.630 6.595 -7.455 1.00 74.88 72 PRO A N 1
ATOM 556 C CA . PRO A 1 72 ? 11.747 7.026 -8.294 1.00 74.88 72 PRO A CA 1
ATOM 557 C C . PRO A 1 72 ? 11.286 7.514 -9.674 1.00 74.88 72 PRO A C 1
ATOM 559 O O . PRO A 1 72 ? 10.423 6.908 -10.300 1.00 74.88 72 PRO A O 1
ATOM 562 N N . GLY A 1 73 ? 11.868 8.605 -10.174 1.00 71.62 73 GLY A N 1
ATOM 563 C CA . GLY A 1 73 ? 11.615 9.070 -11.545 1.00 71.62 73 GLY A CA 1
ATOM 564 C C . GLY A 1 73 ? 10.255 9.740 -11.796 1.00 71.62 73 GLY A C 1
ATOM 565 O O . GLY A 1 73 ? 9.940 10.011 -12.948 1.00 71.62 73 GLY A O 1
ATOM 566 N N . GLY A 1 74 ? 9.460 10.046 -10.763 1.00 65.38 74 GLY A N 1
ATOM 567 C CA . GLY A 1 74 ? 8.254 10.882 -10.904 1.00 65.38 74 GLY A CA 1
ATOM 568 C C . GLY A 1 74 ? 6.962 10.151 -11.296 1.00 65.38 74 GLY A C 1
ATOM 569 O O . GLY A 1 74 ? 5.915 10.790 -11.350 1.00 65.38 74 GLY A O 1
ATOM 570 N N . GLY A 1 75 ? 7.004 8.826 -11.475 1.00 67.38 75 GLY A N 1
ATOM 571 C CA . GLY A 1 75 ? 5.818 7.961 -11.538 1.00 67.38 75 GLY A CA 1
ATOM 572 C C . GLY A 1 75 ? 5.425 7.451 -12.931 1.00 67.38 75 GLY A C 1
ATOM 573 O O . GLY A 1 75 ? 5.614 8.111 -13.948 1.00 67.38 75 GLY A O 1
ATOM 574 N N . GLY A 1 76 ? 4.863 6.236 -12.945 1.00 70.75 76 GLY A N 1
ATOM 575 C CA . GLY A 1 76 ? 4.296 5.541 -14.106 1.00 70.75 76 GLY A CA 1
ATOM 576 C C . GLY A 1 76 ? 5.067 4.280 -14.492 1.00 70.75 76 GLY A C 1
ATOM 577 O O . GLY A 1 76 ? 4.485 3.200 -14.575 1.00 70.75 76 GLY A O 1
ATOM 578 N N . ARG A 1 77 ? 6.381 4.405 -14.695 1.00 86.75 77 ARG A N 1
ATOM 579 C CA . ARG A 1 77 ? 7.213 3.330 -15.246 1.00 86.75 77 ARG A CA 1
ATOM 580 C C . ARG A 1 77 ? 8.639 3.405 -14.702 1.00 86.75 77 ARG A C 1
ATOM 582 O O . ARG A 1 77 ? 9.313 4.421 -14.850 1.00 86.75 77 ARG A O 1
ATOM 589 N N . LEU A 1 78 ? 9.085 2.338 -14.056 1.00 84.69 78 LEU A N 1
ATOM 590 C CA . LEU A 1 78 ? 10.374 2.210 -13.394 1.00 84.69 78 LEU A CA 1
ATOM 591 C C . LEU A 1 78 ? 11.290 1.315 -14.215 1.00 84.69 78 LEU A C 1
ATOM 593 O O . LEU A 1 78 ? 10.892 0.235 -14.636 1.00 84.69 78 LEU A O 1
ATOM 597 N N . HIS A 1 79 ? 12.530 1.758 -14.388 1.00 86.69 79 HIS A N 1
ATOM 598 C CA . HIS A 1 79 ? 13.575 0.989 -15.049 1.00 86.69 79 HIS A CA 1
ATOM 599 C C . HIS A 1 79 ? 14.693 0.731 -14.033 1.00 86.69 79 HIS A C 1
ATOM 601 O O . HIS A 1 79 ? 15.328 1.692 -13.584 1.00 86.69 79 HIS A O 1
ATOM 607 N N . PRO A 1 80 ? 14.940 -0.529 -13.638 1.00 84.50 80 PRO A N 1
ATOM 608 C CA . PRO A 1 80 ? 16.111 -0.896 -12.858 1.00 84.50 80 PRO A CA 1
ATOM 609 C C . PRO A 1 80 ? 17.388 -0.422 -13.559 1.00 84.50 80 PRO A C 1
ATOM 611 O O . PRO A 1 80 ? 17.528 -0.519 -14.782 1.00 84.50 80 PRO A O 1
ATOM 614 N N . ALA A 1 81 ? 18.337 0.105 -12.7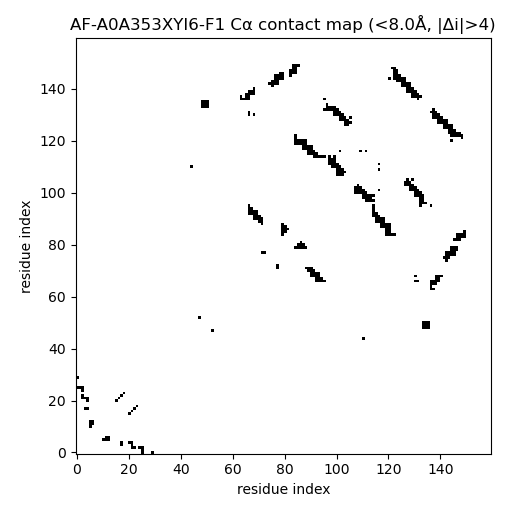85 1.00 82.38 81 ALA A N 1
ATOM 615 C CA . ALA A 1 81 ? 19.628 0.506 -13.328 1.00 82.38 81 ALA A CA 1
ATOM 616 C C . ALA A 1 81 ? 20.328 -0.692 -13.998 1.00 82.38 81 ALA A C 1
ATOM 618 O O . ALA A 1 81 ? 20.342 -1.793 -13.456 1.00 82.38 81 ALA A O 1
ATOM 619 N N . GLY A 1 82 ? 20.905 -0.474 -15.182 1.00 80.06 82 GLY A N 1
ATOM 620 C CA . GLY A 1 82 ? 21.530 -1.537 -15.978 1.00 80.06 82 GLY A CA 1
ATOM 621 C C . GLY A 1 82 ? 20.565 -2.333 -16.867 1.00 80.06 82 GLY A C 1
ATOM 622 O O . GLY A 1 82 ? 21.026 -3.180 -17.622 1.00 80.06 82 GLY A O 1
ATOM 623 N N . GLY A 1 83 ? 19.256 -2.051 -16.828 1.00 80.50 83 GLY A N 1
ATOM 624 C CA . GLY A 1 83 ? 18.268 -2.638 -17.746 1.00 80.50 83 GLY A CA 1
ATOM 625 C C . GLY A 1 83 ? 17.849 -4.074 -17.420 1.00 80.50 83 GLY A C 1
ATOM 626 O O . GLY A 1 83 ? 17.007 -4.634 -18.119 1.00 80.50 83 GLY A O 1
ATOM 627 N N . CYS A 1 84 ? 18.387 -4.656 -16.349 1.00 85.81 84 CYS A N 1
ATOM 628 C CA . CYS A 1 84 ? 17.990 -5.967 -15.859 1.00 85.81 84 CYS A CA 1
ATOM 629 C C . CYS A 1 84 ? 17.689 -5.945 -14.357 1.00 85.81 84 CYS A C 1
ATOM 631 O O . CYS A 1 84 ? 18.032 -4.994 -13.649 1.00 85.81 84 CYS A O 1
ATOM 633 N N . PHE A 1 85 ? 17.034 -6.993 -13.865 1.00 88.00 85 PHE A N 1
ATOM 634 C CA . PHE A 1 85 ? 16.564 -7.137 -12.481 1.00 88.00 85 PHE A CA 1
ATOM 635 C C . PHE A 1 85 ? 17.684 -7.373 -11.436 1.00 88.00 85 PHE A C 1
ATOM 637 O O . PHE A 1 85 ? 17.616 -8.295 -10.631 1.00 88.00 85 PHE A O 1
ATOM 644 N N . SER A 1 86 ? 18.736 -6.546 -11.437 1.00 84.88 86 SER A N 1
ATOM 645 C CA . SER A 1 86 ? 19.844 -6.568 -10.460 1.00 84.88 86 SER A CA 1
ATOM 646 C C . SER A 1 86 ? 19.984 -5.278 -9.650 1.00 84.88 86 SER A C 1
ATOM 648 O O . SER A 1 86 ? 20.890 -5.155 -8.826 1.00 84.88 86 SER A O 1
ATOM 650 N N . ALA A 1 87 ? 19.135 -4.282 -9.905 1.00 87.56 87 ALA A N 1
ATOM 651 C CA . ALA A 1 87 ? 19.191 -2.985 -9.246 1.00 87.56 87 ALA A CA 1
ATOM 652 C C . ALA A 1 87 ? 17.953 -2.749 -8.382 1.00 87.56 87 ALA A C 1
ATOM 654 O O . ALA A 1 87 ? 16.818 -2.908 -8.832 1.00 87.56 87 ALA A O 1
ATOM 655 N N . ALA A 1 88 ? 18.182 -2.318 -7.142 1.00 90.19 88 ALA A N 1
ATOM 656 C CA . ALA A 1 88 ? 17.106 -2.011 -6.215 1.00 90.19 88 ALA A CA 1
ATOM 657 C C . ALA A 1 88 ? 16.426 -0.672 -6.545 1.00 90.19 88 ALA A C 1
ATOM 659 O O . ALA A 1 88 ? 17.085 0.344 -6.776 1.00 90.19 88 ALA A O 1
ATOM 660 N N . LEU A 1 89 ? 15.099 -0.671 -6.484 1.00 91.12 89 LEU A N 1
ATOM 661 C CA . LEU A 1 89 ? 14.236 0.500 -6.535 1.00 91.12 89 LEU A CA 1
ATOM 662 C C . LEU A 1 89 ? 13.994 0.992 -5.104 1.00 91.12 89 LEU A C 1
ATOM 664 O O . LEU A 1 89 ? 13.663 0.203 -4.217 1.00 91.12 89 LEU A O 1
ATOM 668 N N . GLN A 1 90 ? 14.180 2.291 -4.861 1.00 92.94 90 GLN A N 1
ATOM 669 C CA . GLN A 1 90 ? 13.961 2.886 -3.542 1.00 92.94 90 GLN A CA 1
ATOM 670 C C . GLN A 1 90 ? 12.617 3.607 -3.488 1.00 92.94 90 GLN A C 1
ATOM 672 O O . GLN A 1 90 ? 12.437 4.630 -4.142 1.00 92.94 90 GLN A O 1
ATOM 677 N N . PHE A 1 91 ? 11.708 3.135 -2.647 1.00 94.06 91 PHE A N 1
ATOM 678 C CA . PHE A 1 91 ? 10.451 3.824 -2.370 1.00 94.06 91 PHE A CA 1
ATOM 679 C C . PHE A 1 91 ? 10.591 4.632 -1.085 1.00 94.06 91 PHE A C 1
ATOM 681 O O . PHE A 1 91 ? 11.224 4.173 -0.134 1.00 94.06 91 PHE A O 1
ATOM 688 N N . SER A 1 92 ? 10.025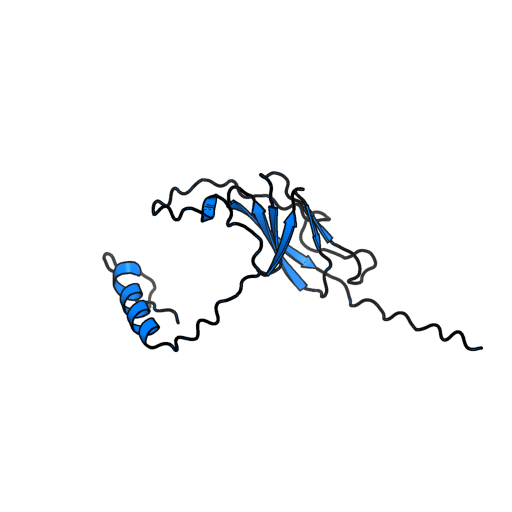 5.839 -1.060 1.00 95.06 92 SER A N 1
ATOM 689 C CA . SER A 1 92 ? 10.059 6.716 0.117 1.00 95.06 92 SER A CA 1
ATOM 690 C C . SER A 1 92 ? 8.669 7.245 0.448 1.00 95.06 92 SER A C 1
ATOM 692 O O . SER A 1 92 ? 7.807 7.290 -0.422 1.00 95.06 92 SER A O 1
ATOM 694 N N . VAL A 1 93 ? 8.455 7.682 1.684 1.00 95.25 93 VAL A N 1
ATOM 695 C CA . VAL A 1 93 ? 7.252 8.410 2.109 1.00 95.25 93 VAL A CA 1
ATOM 696 C C . VAL A 1 93 ? 7.638 9.844 2.460 1.00 95.25 93 VAL A C 1
ATOM 698 O O . VAL A 1 93 ? 8.693 10.072 3.048 1.00 95.25 93 VAL A O 1
ATOM 701 N N . SER A 1 94 ? 6.808 10.823 2.099 1.00 90.25 94 SER A N 1
ATOM 702 C CA . SER A 1 94 ? 7.089 12.240 2.381 1.00 90.25 94 SER A CA 1
ATOM 703 C C . SER A 1 94 ? 6.882 12.647 3.848 1.00 90.25 94 SER A C 1
ATOM 705 O O . SER A 1 94 ? 7.502 13.604 4.306 1.00 90.25 94 SER A O 1
ATOM 707 N N . ALA A 1 95 ? 6.022 11.938 4.580 1.00 89.81 95 ALA A N 1
ATOM 708 C CA . ALA A 1 95 ? 5.693 12.175 5.985 1.00 89.81 95 ALA A CA 1
ATOM 709 C C . ALA A 1 95 ? 5.168 10.881 6.631 1.00 89.81 95 ALA A C 1
ATOM 711 O O . ALA A 1 95 ? 4.844 9.939 5.916 1.00 89.81 95 ALA A O 1
ATOM 712 N N . GLY A 1 96 ? 5.054 10.835 7.958 1.00 91.62 96 GLY A N 1
ATOM 713 C CA . GLY A 1 96 ? 4.549 9.672 8.694 1.00 91.62 96 GLY A CA 1
ATOM 714 C C . GLY A 1 96 ? 5.262 9.486 10.031 1.00 91.62 96 GLY A C 1
ATOM 715 O O . GLY A 1 96 ? 6.239 10.183 10.310 1.00 91.62 96 GLY A O 1
ATOM 716 N N . ASP A 1 97 ? 4.786 8.538 10.840 1.00 93.19 97 ASP A N 1
ATOM 717 C CA . ASP A 1 97 ? 5.373 8.222 12.147 1.00 93.19 97 ASP A CA 1
ATOM 718 C C . ASP A 1 97 ? 5.918 6.780 12.159 1.00 93.19 97 ASP A C 1
ATOM 720 O O . ASP A 1 97 ? 5.139 5.837 12.002 1.00 93.19 97 ASP A O 1
ATOM 724 N N . PRO A 1 98 ? 7.234 6.561 12.348 1.00 93.19 98 PRO A N 1
ATOM 725 C CA . PRO A 1 98 ? 7.809 5.218 12.340 1.00 93.19 98 PRO A CA 1
ATOM 726 C C . PRO A 1 98 ? 7.303 4.349 13.513 1.00 93.19 98 PRO A C 1
ATOM 728 O O . PRO A 1 98 ? 6.944 4.886 14.564 1.00 93.19 98 PRO A O 1
ATOM 731 N N . PRO A 1 99 ? 7.348 3.007 13.396 1.00 94.94 99 PRO A N 1
ATOM 732 C CA . PRO A 1 99 ? 7.858 2.247 12.251 1.00 94.94 99 PRO A CA 1
ATOM 733 C C . PRO A 1 99 ? 6.944 2.270 11.020 1.00 94.94 99 PRO A C 1
ATOM 735 O O . PRO A 1 99 ? 5.728 2.397 11.132 1.00 94.94 99 PRO A O 1
ATOM 738 N N . TYR A 1 100 ? 7.556 2.090 9.849 1.00 94.81 100 TYR A N 1
ATOM 739 C CA . TYR A 1 100 ? 6.885 1.918 8.563 1.00 94.81 100 TYR A CA 1
ATOM 740 C C . TYR A 1 100 ? 6.856 0.440 8.178 1.00 94.81 100 TYR A C 1
ATOM 742 O O . TYR A 1 100 ? 7.886 -0.229 8.235 1.00 94.81 100 TYR A O 1
ATOM 750 N N . TYR A 1 101 ? 5.699 -0.050 7.747 1.00 95.38 101 TYR A N 1
ATOM 751 C CA . TYR A 1 101 ? 5.468 -1.414 7.278 1.00 95.38 101 TYR A CA 1
ATOM 752 C C . TYR A 1 101 ? 5.196 -1.382 5.776 1.00 95.38 101 TYR A C 1
ATOM 754 O O . TYR A 1 101 ? 4.231 -0.752 5.339 1.00 95.38 101 TYR A O 1
ATOM 762 N N . TRP A 1 102 ? 6.047 -2.039 4.992 1.00 95.31 102 TRP A N 1
ATOM 763 C CA . TRP A 1 102 ? 6.003 -1.999 3.531 1.00 95.31 102 TRP A CA 1
ATOM 764 C C . TRP A 1 102 ? 5.462 -3.290 2.937 1.00 95.31 102 TRP A C 1
ATOM 766 O O . TRP A 1 102 ? 5.809 -4.381 3.393 1.00 95.31 102 TRP A O 1
ATOM 776 N N . PHE A 1 103 ? 4.676 -3.154 1.873 1.00 95.25 103 PHE A N 1
ATOM 777 C CA . PHE A 1 103 ? 4.075 -4.262 1.144 1.00 95.25 103 PHE A CA 1
ATOM 778 C C . PHE A 1 103 ? 4.241 -4.071 -0.363 1.00 95.25 103 PHE A C 1
ATOM 780 O O . PHE A 1 103 ? 4.150 -2.948 -0.867 1.00 95.25 103 PHE A O 1
ATOM 787 N N . ILE A 1 104 ? 4.425 -5.181 -1.074 1.00 94.56 104 ILE A N 1
ATOM 788 C CA . ILE A 1 104 ? 4.416 -5.251 -2.538 1.00 94.56 104 ILE A CA 1
ATOM 789 C C . ILE A 1 104 ? 3.387 -6.301 -2.942 1.00 94.56 104 ILE A C 1
ATOM 791 O O . ILE A 1 104 ? 3.479 -7.441 -2.504 1.00 94.56 104 ILE A O 1
ATOM 795 N N . ASN A 1 105 ? 2.391 -5.930 -3.748 1.00 94.81 105 ASN A N 1
ATOM 796 C CA . ASN A 1 105 ? 1.305 -6.819 -4.186 1.00 94.81 105 ASN A CA 1
ATOM 797 C C . ASN A 1 105 ? 0.566 -7.510 -3.022 1.00 94.81 105 ASN A C 1
ATOM 799 O O . ASN A 1 105 ? 0.103 -8.639 -3.141 1.00 94.81 105 ASN A O 1
ATOM 803 N N . GLY A 1 106 ? 0.469 -6.824 -1.880 1.00 90.62 106 GLY A N 1
ATOM 804 C CA . GLY A 1 106 ? -0.127 -7.359 -0.652 1.00 90.62 106 GLY A CA 1
ATOM 805 C C . GLY A 1 106 ? 0.810 -8.229 0.194 1.00 90.62 106 GLY A C 1
ATOM 806 O O . GLY A 1 106 ? 0.489 -8.482 1.352 1.00 90.62 106 GLY A O 1
ATOM 807 N N . GLU A 1 107 ? 1.978 -8.615 -0.324 1.00 93.06 107 GLU A N 1
ATOM 808 C CA . GLU A 1 107 ? 2.983 -9.373 0.422 1.00 93.06 107 GLU A CA 1
ATOM 809 C C . GLU A 1 107 ? 3.811 -8.439 1.324 1.00 93.06 107 GLU A C 1
ATOM 811 O O . GLU A 1 107 ? 4.303 -7.406 0.851 1.00 93.06 107 GLU A O 1
ATOM 816 N N . PRO A 1 108 ? 3.989 -8.761 2.619 1.00 90.12 108 PRO A N 1
ATOM 817 C CA . PRO A 1 108 ? 4.788 -7.958 3.540 1.00 90.12 108 PRO A CA 1
ATOM 818 C C . PRO A 1 108 ? 6.281 -8.087 3.227 1.00 90.12 108 PRO A C 1
ATOM 820 O O . PRO A 1 108 ? 6.825 -9.186 3.161 1.00 90.12 108 PRO A O 1
ATOM 823 N N . MET A 1 109 ? 6.964 -6.955 3.068 1.00 92.50 109 MET A N 1
ATOM 824 C CA . MET A 1 109 ? 8.379 -6.921 2.691 1.00 92.50 109 MET A CA 1
ATOM 825 C C . MET A 1 109 ? 9.286 -6.676 3.894 1.00 92.50 109 MET A C 1
ATOM 827 O O . MET A 1 109 ? 10.124 -7.506 4.244 1.00 92.50 109 MET A O 1
ATOM 831 N N . GLN A 1 110 ? 9.157 -5.503 4.516 1.00 89.69 110 GLN A N 1
ATOM 832 C CA . GLN A 1 110 ? 10.089 -5.048 5.543 1.00 89.69 110 GLN A CA 1
ATOM 833 C C . GLN A 1 110 ? 9.443 -4.008 6.462 1.00 89.69 110 GLN A C 1
ATOM 835 O O . GLN A 1 110 ? 8.611 -3.209 6.028 1.00 89.69 110 GLN A O 1
ATOM 840 N N . GLN A 1 111 ? 9.882 -3.991 7.722 1.00 94.19 111 GLN A N 1
ATOM 841 C CA . GLN A 1 111 ? 9.646 -2.893 8.654 1.00 94.19 111 GLN A CA 1
ATOM 842 C C . GLN A 1 111 ? 10.879 -1.980 8.703 1.00 94.19 111 GLN A C 1
ATOM 844 O O . GLN A 1 111 ? 11.995 -2.461 8.904 1.00 94.19 111 GLN A O 1
ATOM 849 N N . THR A 1 112 ? 10.694 -0.667 8.567 1.00 95.25 112 THR A N 1
ATOM 850 C CA . THR A 1 112 ? 11.786 0.319 8.601 1.00 95.25 112 THR A CA 1
ATOM 851 C C . THR A 1 112 ? 11.516 1.425 9.618 1.00 95.25 112 THR A C 1
ATOM 853 O O . THR A 1 112 ? 10.375 1.803 9.863 1.00 95.25 112 THR A O 1
ATOM 856 N N . GLN A 1 113 ? 12.579 1.976 10.212 1.00 95.19 113 GLN A N 1
ATOM 857 C CA . GLN A 1 113 ? 12.482 3.200 11.024 1.00 95.19 113 GLN A CA 1
ATOM 858 C C . GLN A 1 113 ? 12.684 4.462 10.181 1.00 95.19 113 GLN A C 1
ATOM 860 O O . GLN A 1 113 ? 12.178 5.528 10.521 1.00 95.19 113 GLN A O 1
ATOM 865 N N . GLN A 1 114 ? 13.416 4.354 9.068 1.00 96.44 114 GLN A N 1
ATOM 866 C CA . GLN A 1 114 ? 13.497 5.427 8.083 1.00 96.44 114 GLN A CA 1
ATOM 867 C C . GLN A 1 114 ? 12.279 5.383 7.144 1.00 96.44 114 GLN A C 1
ATOM 869 O O . GLN A 1 114 ? 11.773 4.291 6.867 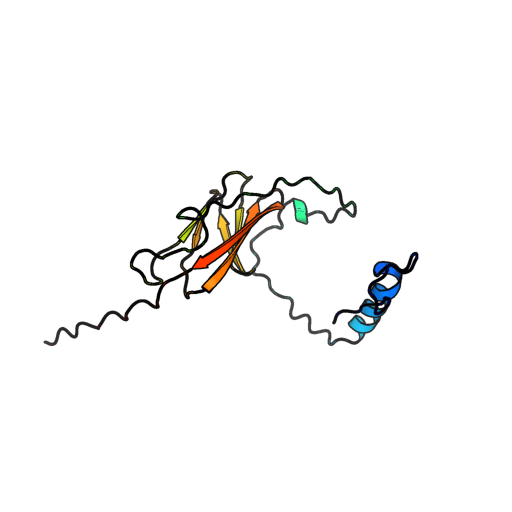1.00 96.44 114 GLN A O 1
ATOM 874 N N . PRO A 1 115 ? 11.838 6.532 6.594 1.00 96.06 115 PRO A N 1
ATOM 875 C CA . PRO A 1 115 ? 10.681 6.622 5.700 1.00 96.06 115 PRO A CA 1
ATOM 876 C C . PRO A 1 115 ? 11.012 6.159 4.271 1.00 96.06 115 PRO A C 1
ATOM 878 O O . PRO A 1 115 ? 10.584 6.771 3.298 1.00 96.06 115 PRO A O 1
ATOM 881 N N . HIS A 1 116 ? 11.835 5.123 4.121 1.00 95.75 116 HIS A N 1
ATOM 882 C CA . HIS A 1 116 ? 12.183 4.545 2.831 1.00 95.75 116 HIS A CA 1
ATOM 883 C C . HIS A 1 116 ? 12.546 3.069 2.962 1.00 95.75 116 HIS A C 1
ATOM 885 O O . HIS A 1 116 ? 13.034 2.634 4.004 1.00 95.75 116 HIS A O 1
ATOM 891 N N . PHE A 1 117 ? 12.373 2.325 1.873 1.00 93.81 117 PHE A N 1
ATOM 892 C CA . PHE A 1 117 ? 12.863 0.958 1.738 1.00 93.81 117 PHE A CA 1
ATOM 893 C C . PHE A 1 117 ? 13.375 0.705 0.320 1.00 93.81 117 PHE A C 1
ATOM 895 O O . PHE A 1 117 ? 13.044 1.432 -0.621 1.00 93.81 117 PHE A O 1
ATOM 902 N N . LYS A 1 118 ? 14.220 -0.316 0.175 1.00 93.75 118 LYS A N 1
ATOM 903 C CA . LYS A 1 118 ? 14.759 -0.751 -1.113 1.00 93.75 118 LYS A CA 1
ATOM 904 C C . LYS A 1 118 ? 14.200 -2.120 -1.454 1.00 93.75 118 LYS A C 1
ATOM 906 O O . LYS A 1 118 ? 14.248 -3.026 -0.628 1.00 93.75 118 LYS A O 1
ATOM 911 N N . TRP A 1 119 ? 13.726 -2.263 -2.681 1.00 93.00 119 TRP A N 1
ATOM 912 C CA . TRP A 1 119 ? 13.183 -3.506 -3.204 1.00 93.00 119 TRP A CA 1
ATOM 913 C C . TRP A 1 119 ? 13.825 -3.830 -4.539 1.00 93.00 119 TRP A C 1
ATOM 915 O O . TRP A 1 119 ? 13.976 -2.952 -5.386 1.00 93.00 119 TRP A O 1
ATOM 925 N N . MET A 1 120 ? 14.217 -5.083 -4.718 1.00 92.25 120 MET A N 1
ATOM 926 C CA . MET A 1 120 ? 14.766 -5.554 -5.978 1.00 92.25 120 MET A CA 1
ATOM 927 C C . MET A 1 120 ? 13.671 -6.327 -6.716 1.00 92.25 120 MET A C 1
ATOM 929 O O . MET A 1 120 ? 13.200 -7.325 -6.169 1.00 92.25 120 MET A O 1
ATOM 933 N N . PRO A 1 121 ? 13.244 -5.871 -7.906 1.00 92.06 121 PRO A N 1
ATOM 934 C CA . PRO A 1 121 ? 12.308 -6.631 -8.719 1.00 92.06 121 PRO A CA 1
ATOM 935 C C . PRO A 1 121 ? 12.944 -7.942 -9.171 1.00 92.06 121 PRO A C 1
ATOM 937 O O . PRO A 1 121 ? 14.157 -8.015 -9.344 1.00 92.06 121 PRO A O 1
ATOM 940 N N . ASP A 1 122 ? 12.116 -8.952 -9.391 1.00 89.62 122 ASP A N 1
ATOM 941 C CA . ASP A 1 122 ? 12.485 -10.242 -9.981 1.00 89.62 122 ASP A CA 1
ATOM 942 C C . ASP A 1 122 ? 11.935 -10.412 -11.410 1.00 89.62 122 ASP A C 1
ATOM 944 O O . ASP A 1 122 ? 12.397 -11.266 -12.169 1.00 89.62 122 ASP A O 1
ATOM 948 N N . SER A 1 123 ? 10.953 -9.588 -11.778 1.00 89.62 123 SER A N 1
ATOM 949 C CA . SER A 1 123 ? 10.196 -9.661 -13.019 1.00 89.62 123 SER A CA 1
ATOM 950 C C . SER A 1 123 ? 9.635 -8.291 -13.419 1.00 89.62 123 SER A C 1
ATOM 952 O O . SER A 1 123 ? 9.515 -7.375 -12.601 1.00 89.62 123 SER A O 1
ATOM 954 N N . ALA A 1 124 ? 9.302 -8.149 -14.706 1.00 91.94 124 ALA A N 1
ATOM 955 C CA . ALA A 1 124 ? 8.596 -6.982 -15.225 1.00 91.94 124 ALA A CA 1
ATOM 956 C C . ALA A 1 124 ? 7.090 -7.118 -14.984 1.00 91.94 124 ALA A C 1
ATOM 958 O O . ALA A 1 124 ? 6.539 -8.220 -15.000 1.00 91.94 124 ALA A O 1
ATOM 959 N N . GLY A 1 125 ? 6.412 -5.981 -14.850 1.00 92.19 125 GLY A N 1
ATOM 960 C CA . GLY A 1 125 ? 4.965 -5.922 -14.689 1.00 92.19 125 GLY A CA 1
ATOM 961 C C . GLY A 1 125 ? 4.514 -4.782 -13.789 1.00 92.19 125 GLY A C 1
ATOM 962 O O . GLY A 1 125 ? 5.315 -3.999 -13.280 1.00 92.19 125 GLY A O 1
ATOM 963 N N . GLN A 1 126 ? 3.202 -4.684 -13.601 1.00 93.50 126 GLN A N 1
ATOM 964 C CA . GLN A 1 126 ? 2.632 -3.763 -12.630 1.00 93.50 126 GLN A CA 1
ATOM 965 C C . GLN A 1 126 ? 2.790 -4.315 -11.215 1.00 93.50 126 GLN A C 1
ATOM 967 O O . GLN A 1 126 ? 2.532 -5.494 -10.971 1.00 93.50 126 GLN A O 1
ATOM 972 N N . ILE A 1 127 ? 3.160 -3.436 -10.289 1.00 93.69 127 ILE A N 1
ATOM 973 C CA . ILE A 1 127 ? 3.163 -3.720 -8.858 1.00 93.69 127 ILE A CA 1
ATOM 974 C C . ILE A 1 127 ? 2.341 -2.680 -8.102 1.00 93.69 127 ILE A C 1
ATOM 976 O O . ILE A 1 127 ? 2.323 -1.497 -8.458 1.00 93.69 127 ILE A O 1
ATOM 980 N N . ASP A 1 128 ? 1.721 -3.130 -7.019 1.00 94.00 128 ASP A N 1
ATOM 981 C CA . ASP A 1 128 ? 1.064 -2.290 -6.029 1.00 94.00 128 ASP A CA 1
ATOM 982 C C . ASP A 1 128 ? 1.960 -2.165 -4.796 1.00 94.00 128 ASP A C 1
ATOM 984 O O . ASP A 1 128 ? 2.178 -3.126 -4.056 1.00 94.00 128 ASP A O 1
ATOM 988 N N . VAL A 1 129 ? 2.484 -0.964 -4.567 1.00 94.12 129 VAL A N 1
ATOM 989 C CA . VAL A 1 129 ? 3.286 -0.631 -3.388 1.00 94.12 129 VAL A CA 1
ATOM 990 C C . VAL A 1 129 ? 2.369 -0.035 -2.335 1.00 94.12 129 VAL A C 1
ATOM 992 O O . VAL A 1 129 ? 1.667 0.942 -2.606 1.00 94.12 129 VAL A O 1
ATOM 995 N N . ARG A 1 130 ? 2.396 -0.582 -1.119 1.00 95.62 130 ARG A N 1
ATOM 996 C CA . ARG A 1 130 ? 1.681 -0.022 0.033 1.00 95.62 130 ARG A CA 1
ATOM 997 C C . ARG A 1 130 ? 2.630 0.197 1.200 1.00 95.62 130 ARG A C 1
ATOM 999 O O . ARG A 1 130 ? 3.570 -0.567 1.407 1.00 95.62 130 ARG A O 1
ATOM 1006 N N . VAL A 1 131 ? 2.354 1.235 1.976 1.00 95.31 131 VAL A N 1
ATOM 1007 C CA . VAL A 1 131 ? 3.029 1.519 3.240 1.00 95.31 131 VAL A CA 1
ATOM 1008 C C . VAL A 1 131 ? 2.003 1.845 4.314 1.00 95.31 131 VAL A C 1
ATOM 1010 O O . VAL A 1 131 ? 1.013 2.520 4.036 1.00 95.31 131 VAL A O 1
ATOM 1013 N N . MET A 1 132 ? 2.254 1.381 5.532 1.00 94.12 132 MET A N 1
ATOM 1014 C CA . MET A 1 132 ? 1.503 1.750 6.729 1.00 94.12 132 MET A CA 1
ATOM 1015 C C . MET A 1 132 ? 2.469 2.261 7.798 1.00 94.12 132 MET A C 1
ATOM 1017 O O . MET A 1 132 ? 3.561 1.718 7.937 1.00 94.12 132 MET A O 1
ATOM 1021 N N . ASP A 1 133 ? 2.087 3.286 8.553 1.00 92.31 133 ASP A N 1
ATOM 1022 C CA . ASP A 1 133 ? 2.889 3.806 9.667 1.00 92.31 133 ASP A CA 1
ATOM 1023 C C . ASP A 1 133 ? 2.370 3.344 11.045 1.00 92.31 133 ASP A C 1
ATOM 1025 O O . ASP A 1 133 ? 1.376 2.619 11.148 1.00 92.31 133 ASP A O 1
ATOM 1029 N N . ALA A 1 134 ? 3.025 3.756 12.134 1.00 88.75 134 ALA A N 1
ATOM 1030 C CA . ALA A 1 134 ? 2.642 3.361 13.495 1.00 88.75 134 ALA A CA 1
ATOM 1031 C C . ALA A 1 134 ? 1.232 3.824 13.904 1.00 88.75 134 ALA A C 1
ATOM 1033 O O . ALA A 1 134 ? 0.587 3.195 14.750 1.00 88.75 134 ALA A O 1
ATOM 1034 N N . GLY A 1 135 ? 0.768 4.926 13.309 1.00 84.94 135 GLY A N 1
ATOM 1035 C CA . GLY A 1 135 ? -0.565 5.491 13.494 1.00 84.94 135 GLY A CA 1
ATOM 1036 C C . GLY A 1 135 ? -1.633 4.853 12.606 1.00 84.94 135 GLY A C 1
ATOM 1037 O O . GLY A 1 135 ? -2.766 5.334 12.611 1.00 84.94 135 GLY A O 1
ATOM 1038 N N . ALA A 1 136 ? -1.282 3.800 11.858 1.00 83.25 136 ALA A N 1
ATOM 1039 C CA . ALA A 1 136 ? -2.116 3.135 10.861 1.00 83.25 136 ALA A CA 1
ATOM 1040 C C . ALA A 1 136 ? -2.613 4.053 9.735 1.00 83.25 136 ALA A C 1
ATOM 1042 O O . ALA A 1 136 ? -3.647 3.790 9.124 1.00 83.25 136 ALA A O 1
ATOM 1043 N N . ARG A 1 137 ? -1.872 5.122 9.420 1.00 88.88 137 ARG A N 1
ATOM 1044 C CA . ARG A 1 137 ? -2.063 5.823 8.146 1.00 88.88 137 ARG A CA 1
ATOM 1045 C C . ARG A 1 137 ? -1.491 4.958 7.039 1.00 88.88 137 ARG A C 1
ATOM 1047 O O . ARG A 1 137 ? -0.405 4.402 7.193 1.00 88.88 137 ARG A O 1
ATOM 1054 N N . GLU A 1 138 ? -2.197 4.894 5.919 1.00 91.06 138 GLU A N 1
ATOM 1055 C CA . GLU A 1 138 ? -1.767 4.136 4.749 1.00 91.06 138 GLU A CA 1
ATOM 1056 C C . GLU A 1 138 ? -1.441 5.058 3.575 1.00 91.06 138 GLU A C 1
ATOM 1058 O O . GLU A 1 138 ? -2.026 6.131 3.416 1.00 91.06 138 GLU A O 1
ATOM 1063 N N . GLY A 1 139 ? -0.511 4.613 2.738 1.00 92.19 139 GLY A N 1
ATOM 1064 C CA . GLY A 1 139 ? -0.235 5.168 1.419 1.00 92.19 139 GLY A CA 1
ATOM 1065 C C . GLY A 1 139 ? -0.118 4.047 0.402 1.00 92.19 139 GLY A C 1
ATOM 1066 O O . GLY A 1 139 ? 0.355 2.960 0.735 1.00 92.19 139 GLY A O 1
ATOM 1067 N N . ALA A 1 140 ? -0.540 4.301 -0.834 1.00 92.75 140 ALA A N 1
ATOM 1068 C CA . ALA A 1 140 ? -0.474 3.325 -1.913 1.00 92.75 140 ALA A CA 1
ATOM 1069 C C . ALA A 1 140 ? -0.060 3.979 -3.234 1.00 92.75 140 ALA A C 1
ATOM 1071 O O . ALA A 1 140 ? -0.407 5.130 -3.502 1.00 92.75 140 ALA A O 1
ATOM 1072 N N . ALA A 1 141 ? 0.663 3.229 -4.060 1.00 91.56 141 ALA A N 1
ATOM 1073 C CA . ALA A 1 141 ? 1.031 3.616 -5.413 1.00 91.56 141 ALA A CA 1
ATOM 1074 C C . ALA A 1 141 ? 1.088 2.379 -6.316 1.00 91.56 141 ALA A C 1
ATOM 1076 O O . ALA A 1 141 ? 1.691 1.373 -5.949 1.00 91.56 141 ALA A O 1
ATOM 1077 N N . ALA A 1 142 ? 0.505 2.481 -7.509 1.00 92.25 142 ALA A N 1
ATOM 1078 C CA . ALA A 1 142 ? 0.656 1.489 -8.566 1.00 92.25 142 ALA A CA 1
ATOM 1079 C C . ALA A 1 142 ? 1.724 1.966 -9.555 1.00 92.25 142 ALA A C 1
ATOM 1081 O O . ALA A 1 142 ? 1.671 3.107 -10.025 1.00 92.25 142 ALA A O 1
ATOM 1082 N N . VAL A 1 143 ? 2.701 1.115 -9.866 1.00 91.88 143 VAL A N 1
ATOM 1083 C CA . VAL A 1 143 ? 3.805 1.450 -10.779 1.00 91.88 143 VAL A CA 1
ATOM 1084 C C . VAL A 1 143 ? 4.091 0.289 -11.718 1.00 91.88 143 VAL A C 1
ATOM 1086 O O . VAL A 1 143 ? 3.995 -0.871 -11.328 1.00 91.88 143 VAL A O 1
ATOM 1089 N N . TRP A 1 144 ? 4.453 0.592 -12.963 1.00 92.81 144 TRP A N 1
ATOM 1090 C CA . TRP A 1 144 ? 4.953 -0.414 -13.893 1.00 92.81 144 TRP A CA 1
ATOM 1091 C C . TRP A 1 144 ? 6.463 -0.565 -13.724 1.00 92.81 144 TRP A C 1
ATOM 1093 O O . TRP A 1 144 ? 7.162 0.441 -13.647 1.00 92.81 144 TRP A O 1
ATOM 1103 N N . VAL A 1 145 ? 6.981 -1.785 -13.685 1.00 92.38 145 VAL A N 1
ATOM 1104 C CA . VAL A 1 145 ? 8.418 -2.076 -13.696 1.00 92.38 145 VAL A CA 1
ATOM 1105 C C . VAL A 1 145 ? 8.765 -2.722 -15.027 1.00 92.38 145 VAL A C 1
ATOM 1107 O O . VAL A 1 145 ? 8.171 -3.728 -15.408 1.00 92.38 145 VAL A O 1
ATOM 1110 N N . ASP A 1 146 ? 9.726 -2.135 -15.729 1.00 89.31 146 ASP A N 1
ATOM 1111 C CA . ASP A 1 146 ? 10.311 -2.693 -16.943 1.00 89.31 146 ASP A CA 1
ATOM 1112 C C . ASP A 1 146 ? 11.660 -3.341 -16.660 1.00 89.31 146 ASP A C 1
ATOM 1114 O O . ASP A 1 146 ? 12.269 -3.132 -15.612 1.00 89.31 146 ASP A O 1
ATOM 1118 N N . GLY A 1 147 ? 12.150 -4.100 -17.631 1.00 84.12 147 GLY A N 1
ATOM 1119 C CA . GLY A 1 147 ? 13.457 -4.735 -17.591 1.00 84.12 147 GLY A CA 1
ATOM 1120 C C . GLY A 1 147 ? 13.381 -6.178 -18.051 1.00 84.12 147 GLY A C 1
ATOM 1121 O O . GLY A 1 147 ? 12.313 -6.703 -18.370 1.00 84.12 147 GLY A O 1
ATOM 1122 N N . GLU A 1 148 ? 14.542 -6.813 -18.071 1.00 85.12 148 GLU A N 1
ATOM 1123 C CA . GLU A 1 148 ? 14.686 -8.218 -18.427 1.00 85.12 148 GLU A CA 1
ATOM 1124 C C . GLU A 1 148 ? 15.443 -8.978 -17.335 1.00 85.12 148 GLU A C 1
ATOM 1126 O O . GLU A 1 148 ? 16.090 -8.398 -16.454 1.00 85.12 148 GLU A O 1
ATOM 1131 N N . ALA A 1 149 ? 15.378 -10.308 -17.389 1.00 84.62 149 ALA A N 1
ATOM 1132 C CA . ALA A 1 149 ? 16.253 -11.134 -16.571 1.00 84.62 149 ALA A CA 1
ATOM 1133 C C . ALA A 1 149 ? 17.714 -10.816 -16.911 1.00 84.62 149 ALA A C 1
ATOM 1135 O O . ALA A 1 149 ? 18.071 -10.678 -18.082 1.00 84.62 149 ALA A O 1
ATOM 1136 N N . CYS A 1 150 ? 18.568 -10.705 -15.894 1.00 83.88 150 CYS A N 1
ATOM 1137 C CA . CYS A 1 150 ? 19.971 -10.412 -16.146 1.00 83.88 150 CYS A CA 1
ATOM 1138 C C . CYS A 1 150 ? 20.615 -11.528 -16.979 1.00 83.88 150 CYS A C 1
ATOM 1140 O O . CYS A 1 150 ? 20.354 -12.712 -16.724 1.00 83.88 150 CYS A O 1
ATOM 1142 N N . PRO A 1 151 ? 21.455 -11.177 -17.969 1.00 82.19 151 PRO A N 1
ATOM 1143 C CA . PRO A 1 151 ? 22.191 -12.173 -18.724 1.00 82.19 151 PRO A CA 1
ATOM 1144 C C . PRO A 1 151 ? 23.006 -13.022 -17.749 1.00 82.19 151 PRO A C 1
ATOM 1146 O O . PRO A 1 151 ? 23.664 -12.496 -16.850 1.00 82.19 151 PRO A O 1
ATOM 1149 N N . ARG A 1 152 ? 22.948 -14.349 -17.909 1.00 77.06 152 ARG A N 1
ATOM 1150 C CA . ARG A 1 152 ? 23.817 -15.248 -17.144 1.00 77.06 152 ARG A CA 1
ATOM 1151 C C . ARG A 1 152 ? 25.255 -14.849 -17.451 1.00 77.06 152 ARG A C 1
ATOM 1153 O O . ARG A 1 152 ? 25.611 -14.794 -18.628 1.00 77.06 152 ARG A O 1
ATOM 1160 N N . GLU A 1 153 ? 26.057 -14.557 -16.426 1.00 67.12 153 GLU A N 1
ATOM 1161 C CA . GLU A 1 153 ? 27.494 -14.355 -16.608 1.00 67.12 153 GLU A CA 1
ATOM 1162 C C . GLU A 1 153 ? 28.027 -15.558 -17.384 1.00 67.12 153 GLU A C 1
ATOM 1164 O O . GLU A 1 153 ? 27.970 -16.693 -16.905 1.00 67.12 153 GLU A O 1
ATOM 1169 N N . ALA A 1 154 ? 28.466 -15.324 -18.624 1.00 57.84 154 ALA A N 1
ATOM 1170 C CA . ALA A 1 154 ? 29.126 -16.350 -19.402 1.00 57.84 154 ALA A CA 1
ATOM 1171 C C . ALA A 1 154 ? 30.350 -16.747 -18.587 1.00 57.84 154 ALA A C 1
ATOM 1173 O O . ALA A 1 154 ? 31.258 -15.934 -18.398 1.00 57.84 154 ALA A O 1
ATOM 1174 N N . SER A 1 155 ? 30.325 -17.961 -18.039 1.00 56.88 155 SER A N 1
ATOM 1175 C CA . SER A 1 155 ? 31.444 -18.541 -17.323 1.00 56.88 155 SER A CA 1
ATOM 1176 C C . SER A 1 155 ? 32.647 -18.402 -18.244 1.00 56.88 155 SER A C 1
ATOM 1178 O O . SER A 1 155 ? 32.719 -19.061 -19.280 1.00 56.88 155 SER A O 1
ATOM 1180 N N . ARG A 1 156 ? 33.562 -17.480 -17.928 1.00 58.06 156 ARG A N 1
ATOM 1181 C CA . ARG A 1 156 ? 34.873 -17.471 -18.564 1.00 58.06 156 ARG A CA 1
ATOM 1182 C C . ARG A 1 156 ? 35.560 -18.736 -18.077 1.00 58.06 156 ARG A C 1
ATOM 1184 O O . ARG A 1 156 ? 36.210 -18.729 -17.034 1.00 58.06 156 ARG A O 1
ATOM 1191 N N . GLU A 1 157 ? 35.367 -19.820 -18.824 1.00 53.22 157 GLU A N 1
ATOM 1192 C CA . GLU A 1 157 ? 36.294 -20.941 -18.870 1.00 53.22 157 GLU A CA 1
ATOM 1193 C C . GLU A 1 157 ? 37.658 -20.350 -19.212 1.00 53.22 157 GLU A C 1
ATOM 1195 O O . GLU A 1 157 ? 38.011 -20.118 -20.366 1.00 53.22 157 GLU A O 1
ATOM 1200 N N . THR A 1 158 ? 38.410 -20.024 -18.169 1.00 57.44 158 THR A N 1
ATOM 1201 C CA . THR A 1 158 ? 39.836 -19.779 -18.297 1.00 57.44 158 THR A CA 1
ATOM 1202 C C . THR A 1 158 ? 40.442 -21.175 -18.235 1.00 57.44 158 THR A C 1
ATOM 1204 O O . THR A 1 158 ? 40.694 -21.706 -17.157 1.00 57.44 158 THR A O 1
ATOM 1207 N N . GLY A 1 159 ? 40.486 -21.825 -19.402 1.00 55.75 159 GLY A N 1
ATOM 1208 C CA . GLY A 1 159 ? 41.244 -23.056 -19.620 1.00 55.75 159 GLY A CA 1
ATOM 1209 C C . GLY A 1 159 ? 42.755 -22.805 -19.498 1.00 55.75 159 GLY A C 1
ATOM 1210 O O . GLY A 1 159 ? 43.168 -21.645 -19.496 1.00 55.75 159 GLY A O 1
ATOM 1211 N N . PRO A 1 160 ? 43.536 -23.890 -19.374 1.00 55.88 160 PRO A N 1
ATOM 1212 C CA . PRO A 1 160 ? 44.676 -24.052 -18.463 1.00 55.88 160 PRO A CA 1
ATOM 1213 C C . PRO A 1 160 ? 45.919 -23.210 -18.765 1.00 55.88 160 PRO A C 1
ATOM 1215 O O . PRO A 1 160 ? 46.153 -22.872 -19.947 1.00 55.88 160 PRO A O 1
#

Solvent-accessible surface area (backbone atoms only — not comparable to full-atom values): 10002 Å² total; per-residue (Å²): 142,85,63,83,66,79,51,97,83,72,58,88,54,88,96,53,47,55,76,79,56,21,44,58,56,41,52,61,52,56,72,74,46,80,84,75,69,70,71,79,75,62,79,83,84,69,79,72,48,66,66,68,69,52,89,64,94,62,86,71,79,70,85,59,75,60,37,49,64,48,53,63,92,80,63,62,68,38,71,35,64,91,54,17,54,82,28,68,48,57,42,32,44,82,61,84,48,66,51,32,42,33,27,52,72,83,44,80,72,52,77,31,75,56,64,49,51,76,47,66,51,87,69,59,46,77,43,41,41,36,39,32,28,37,78,63,33,44,22,68,48,73,37,31,34,51,58,41,79,62,78,76,78,75,77,78,79,79,72,133

Foldseek 3Di:
DFFDDDDPVPDDDPPDDCVVPVVVVVVVVVVVDPPPCPPPPPPCPDDDQPVPVDPDVDPPVPPQPAWEKDFPPRAAEDAAPPQAQPHKTKIFTPDAQDFKWKDKQNHTDDTDRHRMDIDGDPDWAKIKIKMAHSVRHIDIDIYTYGGYHDPDPPPPPPDD

Radius of gyration: 22.59 Å; Cα contacts (8 Å, |Δi|>4): 247; chains: 1; bounding box: 80×40×40 Å

Sequence (160 aa):
VGVWVGRPDGKSRPGNAGRDVAAPLLFDILEFLPSGRERMTAPWYGDAPQALRYFETGVEHRSLVPLQITVPGGGGRLHPAGGCFSAALQFSVSAGDPPYYWFINGEPMQQTQQPHFKWMPDSAGQIDVRVMDAGAREGAAAVWVDGEACPREASRETGP

Nearest PDB structures (foldseek):
  7uww-assembly2_B  TM=6.118E-01  e=5.960E-04  Ruminococcus bromii L2-63
  4u6t-assembly1_A  TM=4.788E-01  e=1.006E-03  Hathewaya histolytica
  4l9d-assembly2_B  TM=5.730E-01  e=9.158E-03  Vibrio cholerae M66-2
  4tn9-assembly1_A  TM=5.224E-01  e=3.217E-03  Hathewaya histolytica
  6aem-assembly2_B  TM=5.041E-01  e=4.832E-03  Vibrio anguillarum

pLDDT: mean 81.33, std 14.68, range [46.81, 96.44]

Mean predicted aligned error: 14.58 Å

Secondary structure (DSSP, 8-state):
-----S-TT----TT--HHHHHHHHHHHHHHHS------------SSPPHHHH---SS------PPP-EEPGGGSSEE--TTSBTTSPEEEEESS--SPEEEEETTEEEEEESSSEEEE--SS-EEEEEEEE-TT--EEEEEEEE--BPPPP--------